Protein AF-A0A355HBG6-F1 (afdb_monomer_lite)

Secondary structure (DSSP, 8-state):
----HHHHHHHHT--HHHHHHHHHT-TTS-HHHHHHHHHHHHHH-

Sequence (45 aa):
MPVNLRQLAKLLELSPTTVSRALAGYSDVSTKTRNRVRATAKKHN

Foldseek 3Di:
DAPQLVNLCVVLVHDSVLLVCLVVPHPVHDPVSSVSSVVVVVVRD

Radius of gyration: 9.41 Å; chains: 1; bounding box: 19×23×22 Å

Structure (mmCIF, N/CA/C/O backbone):
data_AF-A0A355HBG6-F1
#
_entry.id   AF-A0A355HBG6-F1
#
loop_
_atom_site.group_PDB
_atom_site.id
_atom_site.type_symbol
_atom_site.label_atom_id
_atom_site.label_alt_id
_atom_site.label_comp_id
_atom_site.label_asym_id
_atom_site.label_entity_id
_atom_site.label_seq_id
_atom_site.pdbx_PDB_ins_code
_atom_site.Cartn_x
_atom_site.Cartn_y
_atom_site.Cartn_z
_atom_site.occupancy
_atom_site.B_iso_or_equiv
_atom_site.auth_seq_id
_atom_site.auth_comp_id
_atom_site.auth_asym_id
_atom_site.auth_atom_id
_atom_site.pdbx_PDB_model_num
ATOM 1 N N . MET A 1 1 ? -9.324 10.714 -12.001 1.00 46.38 1 MET A N 1
ATOM 2 C CA . MET A 1 1 ? -7.904 10.359 -12.224 1.00 46.38 1 MET A CA 1
ATOM 3 C C . MET A 1 1 ? -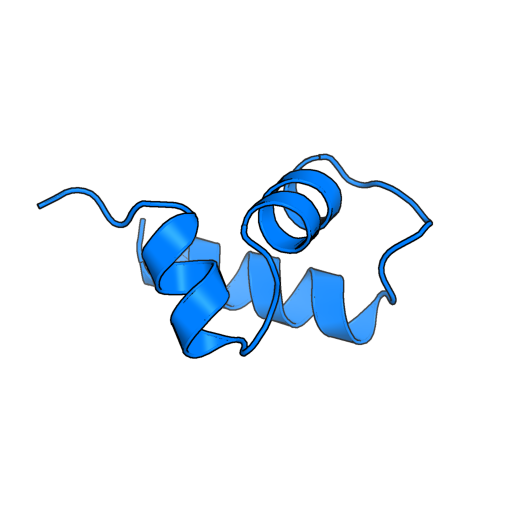7.616 9.118 -11.394 1.00 46.38 1 MET A C 1
ATOM 5 O O . MET A 1 1 ? -7.886 9.174 -10.202 1.00 46.38 1 MET A O 1
ATOM 9 N N . PRO A 1 2 ? -7.196 7.994 -11.992 1.00 52.47 2 PRO A N 1
ATOM 10 C CA . PRO A 1 2 ? -7.107 6.722 -11.284 1.00 52.47 2 PRO A CA 1
ATOM 11 C C . PRO A 1 2 ? -6.013 6.795 -10.223 1.00 52.47 2 PRO A C 1
ATOM 13 O O . P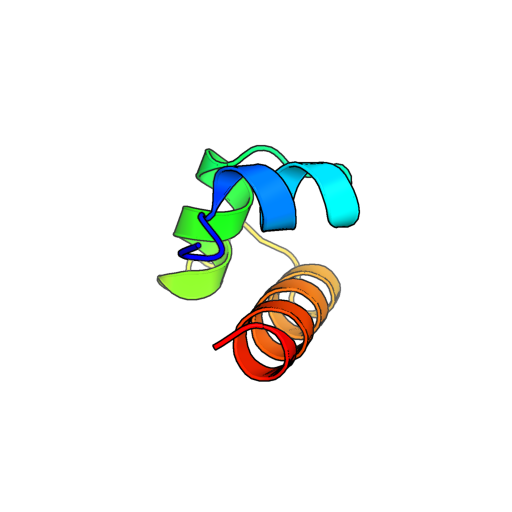RO A 1 2 ? -4.885 7.210 -10.509 1.00 52.47 2 PRO A O 1
ATOM 16 N N . VAL A 1 3 ? -6.344 6.397 -8.997 1.00 61.53 3 VAL A N 1
ATOM 17 C CA . VAL A 1 3 ? -5.353 6.267 -7.934 1.00 61.53 3 VAL A CA 1
ATOM 18 C C . VAL A 1 3 ? -4.474 5.079 -8.280 1.00 61.53 3 VAL A C 1
ATOM 20 O O . VAL A 1 3 ? -4.816 3.919 -8.068 1.00 61.53 3 VAL A O 1
ATOM 23 N N . ASN A 1 4 ? -3.312 5.382 -8.838 1.00 72.75 4 ASN A N 1
ATOM 24 C CA . ASN A 1 4 ? -2.343 4.369 -9.198 1.00 72.75 4 ASN A CA 1
ATOM 25 C C . ASN A 1 4 ? -1.560 3.926 -7.960 1.00 72.75 4 ASN A C 1
ATOM 27 O O . ASN A 1 4 ? -1.260 4.724 -7.070 1.00 72.75 4 ASN A O 1
ATOM 31 N N . LEU A 1 5 ? -1.123 2.664 -7.954 1.00 74.19 5 LEU A N 1
ATOM 32 C CA . LEU A 1 5 ? -0.256 2.078 -6.921 1.00 74.19 5 LEU A CA 1
ATOM 33 C C . LEU A 1 5 ? 0.942 2.970 -6.542 1.00 74.19 5 LEU A C 1
ATOM 35 O O . LEU A 1 5 ? 1.403 2.932 -5.406 1.00 74.19 5 LEU A O 1
ATOM 39 N N . ARG A 1 6 ? 1.425 3.799 -7.478 1.00 78.81 6 ARG A N 1
ATOM 40 C CA . ARG A 1 6 ? 2.498 4.782 -7.266 1.00 78.81 6 ARG A CA 1
ATOM 41 C C . ARG A 1 6 ? 2.140 5.870 -6.245 1.00 78.81 6 ARG A C 1
ATOM 43 O O . ARG A 1 6 ? 3.004 6.259 -5.469 1.00 78.81 6 ARG A O 1
ATOM 50 N N . GLN A 1 7 ? 0.898 6.354 -6.222 1.00 82.00 7 GLN A N 1
ATOM 51 C CA . GLN A 1 7 ? 0.444 7.334 -5.226 1.00 82.00 7 GLN A CA 1
ATOM 52 C C . GLN A 1 7 ? 0.288 6.695 -3.850 1.00 82.00 7 GLN A C 1
ATOM 54 O O . GLN A 1 7 ? 0.746 7.260 -2.863 1.00 82.00 7 GLN A O 1
ATOM 59 N N . LEU A 1 8 ? -0.286 5.490 -3.796 1.00 81.31 8 LEU A N 1
ATOM 60 C CA . LEU A 1 8 ? -0.357 4.685 -2.575 1.00 81.31 8 LEU A CA 1
ATOM 61 C C . LEU A 1 8 ? 1.030 4.436 -1.981 1.00 81.31 8 LEU A C 1
ATOM 63 O O . LEU A 1 8 ? 1.236 4.637 -0.790 1.00 81.31 8 LEU A O 1
ATOM 67 N N . ALA A 1 9 ? 1.986 4.054 -2.825 1.00 84.69 9 ALA A N 1
ATOM 68 C CA . ALA A 1 9 ? 3.388 3.896 -2.467 1.00 84.69 9 ALA A CA 1
ATOM 69 C C . ALA A 1 9 ? 3.973 5.179 -1.870 1.00 84.69 9 ALA A C 1
ATOM 71 O O . ALA A 1 9 ? 4.538 5.143 -0.783 1.00 84.69 9 ALA A O 1
ATOM 72 N N . LYS A 1 10 ? 3.751 6.324 -2.523 1.00 84.75 10 LYS A N 1
ATOM 73 C CA . LYS A 1 10 ? 4.244 7.622 -2.049 1.00 84.75 10 LYS A CA 1
ATOM 74 C C . LYS A 1 10 ? 3.612 8.053 -0.716 1.00 84.75 10 LYS A C 1
ATOM 76 O O . LYS A 1 10 ? 4.314 8.582 0.131 1.00 84.75 10 LYS A O 1
ATOM 81 N N . LEU A 1 11 ? 2.318 7.790 -0.517 1.00 83.19 11 LEU A N 1
ATOM 82 C CA . LEU A 1 11 ? 1.583 8.077 0.726 1.00 83.19 11 LEU A CA 1
ATOM 83 C C . LEU A 1 11 ? 2.022 7.202 1.901 1.00 83.19 11 LEU A C 1
ATOM 85 O O . LEU A 1 11 ? 1.968 7.628 3.049 1.00 83.19 11 LEU A O 1
ATOM 89 N N . LEU A 1 12 ? 2.386 5.955 1.615 1.00 81.81 12 LEU A N 1
ATOM 90 C CA . LEU A 1 12 ? 2.786 4.976 2.622 1.00 81.81 12 LEU A CA 1
ATOM 91 C C . LEU A 1 12 ? 4.307 4.933 2.825 1.00 81.81 12 LEU A C 1
ATOM 93 O O . LEU A 1 12 ? 4.760 4.129 3.633 1.00 81.81 12 LEU A O 1
ATOM 97 N N . GLU A 1 13 ? 5.067 5.757 2.092 1.00 83.88 13 GLU A N 1
ATOM 98 C CA . GLU A 1 13 ? 6.539 5.734 2.025 1.00 83.88 13 GLU A CA 1
ATOM 99 C C . GLU A 1 13 ? 7.093 4.342 1.670 1.00 83.88 13 GLU A C 1
ATOM 101 O O . GLU A 1 13 ? 8.153 3.911 2.118 1.00 83.88 13 GLU A O 1
ATOM 106 N N . LEU A 1 14 ? 6.344 3.608 0.846 1.00 83.69 14 LEU A N 1
ATOM 107 C CA . LEU A 1 14 ? 6.678 2.267 0.384 1.00 83.69 14 LEU A CA 1
ATOM 108 C C . LEU A 1 14 ? 7.047 2.297 -1.093 1.00 83.69 14 LEU A C 1
ATOM 110 O O . LEU A 1 14 ? 6.600 3.149 -1.855 1.00 83.69 14 LEU A O 1
ATOM 114 N N . SER A 1 15 ? 7.794 1.290 -1.538 1.00 84.25 15 SER A N 1
ATOM 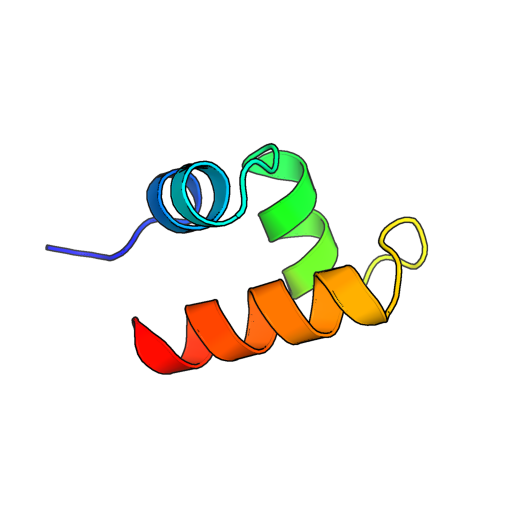115 C CA . SER A 1 15 ? 7.959 1.061 -2.970 1.00 84.25 15 SER A CA 1
ATOM 116 C C . SER A 1 15 ? 6.620 0.649 -3.610 1.00 84.25 15 SER A C 1
ATOM 118 O O . SER A 1 15 ? 5.871 -0.137 -3.015 1.00 84.25 15 SER A O 1
ATOM 120 N N . PRO A 1 16 ? 6.332 1.067 -4.859 1.00 82.94 16 PRO A N 1
ATOM 121 C CA . PRO A 1 16 ? 5.227 0.524 -5.653 1.00 82.94 16 PRO A CA 1
ATOM 122 C C . PRO A 1 16 ? 5.243 -1.009 -5.727 1.00 82.94 16 PRO A C 1
ATOM 124 O O . PRO A 1 16 ? 4.185 -1.638 -5.732 1.00 82.94 16 PRO A O 1
ATOM 127 N N . THR A 1 17 ? 6.434 -1.621 -5.722 1.00 86.44 17 THR A N 1
ATOM 128 C CA . THR A 1 17 ? 6.588 -3.084 -5.689 1.00 86.44 17 THR A CA 1
ATOM 129 C C . THR A 1 17 ? 6.139 -3.678 -4.355 1.00 86.44 17 THR A C 1
ATOM 131 O O . THR A 1 17 ? 5.535 -4.747 -4.345 1.00 86.44 17 THR A O 1
ATOM 134 N N . THR A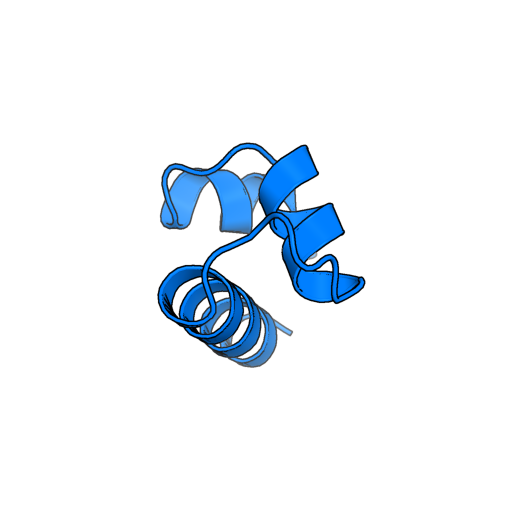 1 18 ? 6.339 -2.974 -3.240 1.00 85.69 18 THR A N 1
ATOM 135 C CA . THR A 1 18 ? 5.866 -3.390 -1.912 1.00 85.69 18 THR A CA 1
ATOM 136 C C . THR A 1 18 ? 4.350 -3.285 -1.799 1.00 85.69 18 THR A C 1
ATOM 138 O O . THR A 1 18 ? 3.724 -4.180 -1.242 1.00 85.69 18 THR A O 1
ATOM 141 N N . VAL A 1 19 ? 3.740 -2.237 -2.363 1.00 84.50 19 VAL A N 1
ATOM 142 C CA . VAL A 1 19 ? 2.273 -2.094 -2.415 1.00 84.50 19 VAL A CA 1
ATOM 143 C C . VAL A 1 19 ? 1.655 -3.196 -3.280 1.00 84.50 19 VAL A C 1
ATOM 145 O O . VAL A 1 19 ? 0.670 -3.807 -2.872 1.00 84.50 19 VAL A O 1
ATOM 148 N N . SER A 1 20 ? 2.272 -3.511 -4.424 1.00 83.31 20 SER A N 1
ATOM 149 C CA . SER A 1 20 ? 1.860 -4.626 -5.286 1.00 83.31 20 SER A CA 1
ATOM 150 C C . SER A 1 20 ? 1.945 -5.972 -4.554 1.00 83.31 20 SER A C 1
ATOM 152 O O . SER A 1 20 ? 0.957 -6.700 -4.475 1.00 83.31 20 SER A O 1
ATOM 154 N N . ARG A 1 21 ? 3.080 -6.261 -3.901 1.00 86.38 21 ARG A N 1
ATOM 155 C CA . ARG A 1 21 ? 3.261 -7.480 -3.094 1.00 86.38 21 ARG A CA 1
ATOM 156 C C . ARG A 1 21 ? 2.293 -7.551 -1.907 1.00 86.38 21 ARG A C 1
ATOM 158 O O . ARG A 1 21 ? 1.761 -8.615 -1.604 1.00 86.38 21 ARG A O 1
ATOM 165 N N . ALA A 1 22 ? 2.018 -6.425 -1.253 1.00 85.94 22 ALA A N 1
ATOM 166 C CA . ALA A 1 22 ? 1.071 -6.353 -0.144 1.00 85.94 22 ALA A CA 1
ATOM 167 C C . ALA A 1 22 ? -0.375 -6.627 -0.589 1.00 85.94 22 ALA A C 1
ATOM 169 O O . ALA A 1 22 ? -1.111 -7.303 0.130 1.00 85.94 22 ALA A O 1
ATOM 170 N N . LEU A 1 23 ? -0.773 -6.133 -1.766 1.00 80.31 23 LEU A N 1
ATOM 171 C CA . LEU A 1 23 ? -2.089 -6.400 -2.356 1.00 80.31 23 LEU A CA 1
ATOM 172 C C . LEU A 1 23 ? -2.213 -7.838 -2.868 1.00 80.31 23 LEU A C 1
ATOM 174 O O . LEU A 1 23 ? -3.268 -8.443 -2.698 1.00 80.31 23 LEU A O 1
ATOM 178 N N . ALA A 1 24 ? -1.136 -8.397 -3.421 1.00 82.94 24 ALA A N 1
ATOM 179 C CA . ALA A 1 24 ? -1.079 -9.783 -3.884 1.00 82.94 24 ALA A CA 1
ATOM 180 C C . ALA A 1 24 ? -0.973 -10.819 -2.743 1.00 82.94 24 ALA A C 1
ATOM 182 O O . ALA A 1 24 ? -1.129 -12.011 -2.985 1.00 82.94 24 ALA A O 1
ATOM 183 N N . GLY A 1 25 ? -0.752 -10.387 -1.495 1.00 74.88 25 GLY A N 1
ATOM 184 C CA . GLY A 1 25 ? -0.794 -11.261 -0.317 1.00 74.88 25 GLY A CA 1
ATOM 185 C C . GLY A 1 25 ? 0.537 -11.914 0.070 1.00 74.88 25 GLY A C 1
ATOM 186 O O . GLY A 1 25 ? 0.530 -12.845 0.872 1.00 74.88 25 GLY A O 1
ATOM 187 N N . TYR A 1 26 ? 1.669 -11.414 -0.433 1.00 80.50 26 TYR A N 1
ATOM 188 C CA . TYR A 1 26 ? 2.995 -11.955 -0.117 1.00 80.50 26 TYR A CA 1
ATOM 189 C C . TYR A 1 26 ? 3.351 -11.812 1.370 1.00 80.50 26 TYR A C 1
ATOM 191 O O . TYR A 1 26 ? 3.183 -10.746 1.973 1.00 80.50 26 TYR A O 1
ATOM 199 N N . SER A 1 27 ? 3.905 -12.886 1.939 1.00 76.75 27 SER A N 1
ATOM 200 C CA . SER A 1 27 ? 4.342 -12.989 3.339 1.00 76.75 27 SER A CA 1
ATOM 201 C C . SER A 1 27 ? 5.536 -12.101 3.697 1.00 76.75 27 SER A C 1
ATOM 203 O O . SER A 1 27 ? 5.714 -11.795 4.871 1.00 76.75 27 SER A O 1
ATOM 205 N N . ASP A 1 28 ? 6.280 -11.612 2.702 1.00 78.81 28 ASP A N 1
ATOM 206 C CA . ASP A 1 28 ? 7.434 -10.716 2.890 1.00 78.81 28 ASP A CA 1
ATOM 207 C C . ASP A 1 28 ? 7.048 -9.346 3.466 1.00 78.81 28 ASP A C 1
ATOM 209 O O . ASP A 1 28 ? 7.887 -8.606 3.977 1.00 78.81 28 ASP A O 1
ATOM 213 N N . VAL A 1 29 ? 5.766 -8.978 3.365 1.00 81.94 29 VAL A N 1
ATOM 214 C CA . VAL A 1 29 ? 5.260 -7.705 3.870 1.00 81.94 29 VAL A CA 1
ATOM 215 C C . VAL A 1 29 ? 4.562 -7.930 5.202 1.00 81.94 29 VAL A C 1
ATOM 217 O O . VAL A 1 29 ? 3.568 -8.664 5.275 1.00 81.94 29 VAL A O 1
ATOM 220 N N . SER A 1 30 ? 5.055 -7.237 6.235 1.00 83.88 30 SER A N 1
ATOM 221 C CA . SER A 1 30 ? 4.477 -7.243 7.580 1.00 83.88 30 SER A CA 1
ATOM 222 C C . SER A 1 30 ? 2.963 -7.040 7.532 1.00 83.88 30 SER A C 1
ATOM 224 O O . SER A 1 30 ? 2.452 -6.184 6.802 1.00 83.88 30 SER A O 1
ATOM 226 N N . THR A 1 31 ? 2.235 -7.799 8.348 1.00 83.81 31 THR A N 1
ATOM 227 C CA . THR A 1 31 ? 0.774 -7.712 8.487 1.00 83.81 31 THR A CA 1
ATOM 228 C C . THR A 1 31 ? 0.305 -6.287 8.781 1.00 83.81 31 THR A C 1
ATOM 230 O O . THR A 1 31 ? -0.699 -5.841 8.222 1.00 83.81 31 THR A O 1
ATOM 233 N N . LYS A 1 32 ? 1.074 -5.521 9.567 1.00 85.75 32 LYS A N 1
ATOM 234 C CA . LYS A 1 32 ? 0.797 -4.108 9.871 1.00 85.75 32 LYS A CA 1
ATOM 235 C C . LYS A 1 32 ? 0.816 -3.237 8.608 1.00 85.75 32 LYS A C 1
ATOM 237 O O . LYS A 1 32 ? -0.088 -2.430 8.387 1.00 85.75 32 LYS A O 1
ATOM 242 N N . THR A 1 33 ? 1.814 -3.440 7.752 1.00 84.62 33 THR A N 1
ATOM 243 C CA . THR A 1 33 ? 1.972 -2.736 6.472 1.00 84.62 33 THR A CA 1
ATOM 244 C C . THR A 1 33 ? 0.917 -3.183 5.463 1.00 84.62 33 THR A C 1
ATOM 246 O O . THR A 1 33 ? 0.322 -2.346 4.788 1.00 84.62 33 THR A O 1
ATOM 249 N N . ARG A 1 34 ? 0.608 -4.483 5.414 1.00 84.38 34 ARG A N 1
ATOM 250 C CA . ARG A 1 34 ? -0.424 -5.052 4.538 1.00 84.38 34 ARG A CA 1
ATOM 251 C C . ARG A 1 34 ? -1.808 -4.479 4.843 1.00 84.38 34 ARG A C 1
ATOM 253 O O . ARG A 1 34 ? -2.522 -4.075 3.929 1.00 84.38 34 ARG A O 1
ATOM 260 N N . ASN A 1 35 ? -2.148 -4.362 6.126 1.00 86.44 35 ASN A N 1
ATOM 261 C CA . ASN A 1 35 ? -3.400 -3.752 6.568 1.00 86.44 35 ASN A CA 1
ATOM 262 C C . ASN A 1 35 ? -3.472 -2.263 6.213 1.00 86.44 35 ASN A C 1
ATOM 264 O O . ASN A 1 35 ? -4.503 -1.819 5.713 1.00 86.44 35 ASN A O 1
ATOM 268 N N . ARG A 1 36 ? -2.379 -1.506 6.397 1.00 86.12 36 ARG A N 1
ATOM 269 C CA . ARG A 1 36 ? -2.306 -0.098 5.969 1.00 86.12 36 ARG A CA 1
ATOM 270 C C . ARG A 1 36 ? -2.503 0.046 4.462 1.00 86.12 36 ARG A C 1
ATOM 272 O O . ARG A 1 36 ? -3.374 0.801 4.048 1.00 86.12 36 ARG A O 1
ATOM 279 N N . VAL A 1 37 ? -1.767 -0.721 3.654 1.00 85.56 37 VAL A N 1
ATOM 280 C CA . VAL A 1 37 ? -1.903 -0.723 2.187 1.00 85.56 37 VAL A CA 1
ATOM 281 C C . VAL A 1 37 ? -3.340 -1.036 1.774 1.00 85.56 37 VAL A C 1
ATOM 283 O O . VAL A 1 37 ? -3.915 -0.305 0.974 1.00 85.56 37 VAL A O 1
ATOM 286 N N . ARG A 1 38 ? -3.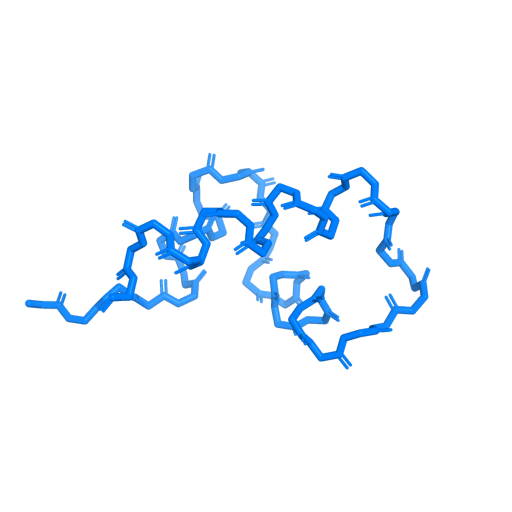948 -2.082 2.345 1.00 83.56 38 ARG A N 1
ATOM 287 C CA . ARG A 1 38 ? -5.313 -2.511 2.008 1.00 83.56 38 ARG A CA 1
ATOM 288 C C . ARG A 1 38 ? -6.372 -1.487 2.424 1.00 83.56 38 ARG A C 1
ATOM 290 O O . ARG A 1 38 ? -7.334 -1.285 1.689 1.00 83.56 38 ARG A O 1
ATOM 297 N N . ALA A 1 39 ? -6.196 -0.836 3.574 1.00 86.00 39 ALA A N 1
ATOM 298 C CA . ALA A 1 39 ? -7.088 0.218 4.051 1.00 86.00 39 ALA A CA 1
ATOM 299 C C . ALA A 1 39 ? -7.004 1.474 3.174 1.00 86.00 39 ALA A C 1
ATOM 301 O O . ALA A 1 39 ? -8.036 2.020 2.786 1.00 86.00 39 ALA A O 1
ATOM 302 N N . THR A 1 40 ? -5.792 1.906 2.819 1.00 83.50 40 THR A N 1
ATOM 303 C CA . THR A 1 40 ? -5.594 3.063 1.940 1.00 83.50 40 THR A CA 1
ATOM 304 C C . THR A 1 40 ? -6.064 2.756 0.517 1.00 83.50 40 THR A C 1
ATOM 306 O O . THR A 1 40 ? -6.714 3.598 -0.089 1.00 83.50 40 THR A O 1
ATOM 309 N N . ALA A 1 41 ? -5.832 1.537 0.013 1.00 81.00 41 ALA A N 1
ATOM 310 C CA . ALA A 1 41 ? -6.347 1.093 -1.281 1.00 81.00 41 ALA A CA 1
ATOM 311 C C . ALA A 1 41 ? -7.880 1.081 -1.314 1.00 81.00 41 ALA A C 1
ATOM 313 O O . ALA A 1 41 ? -8.463 1.606 -2.253 1.00 81.00 41 ALA A O 1
ATOM 314 N N . LYS A 1 42 ? -8.542 0.584 -0.260 1.00 81.50 42 LYS A N 1
ATOM 315 C CA . LYS A 1 42 ? -10.007 0.671 -0.127 1.00 81.50 42 LYS A CA 1
ATOM 316 C C . LYS A 1 42 ? -10.536 2.106 -0.059 1.00 81.50 42 LYS A C 1
ATOM 318 O O . LYS A 1 42 ? -11.644 2.345 -0.510 1.00 81.50 42 LYS A O 1
ATOM 323 N N . LYS A 1 43 ? -9.787 3.041 0.533 1.00 80.00 43 LYS A N 1
ATOM 324 C CA . LYS A 1 43 ? -10.183 4.456 0.663 1.00 80.00 43 LYS A CA 1
ATOM 325 C C . LYS A 1 43 ? -10.023 5.277 -0.619 1.00 80.00 43 LYS A C 1
ATOM 327 O O . LYS A 1 43 ? -10.493 6.408 -0.653 1.00 80.00 43 LYS A O 1
ATOM 332 N N . HIS A 1 44 ? -9.280 4.782 -1.602 1.00 70.69 44 HIS A N 1
ATOM 333 C CA . HIS A 1 44 ? -8.955 5.506 -2.83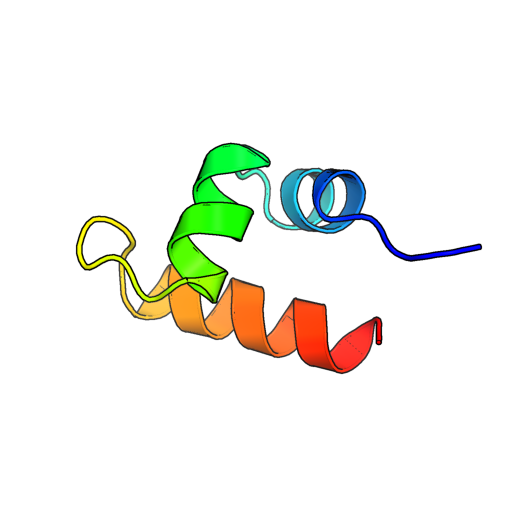6 1.00 70.69 44 HIS A CA 1
ATOM 334 C C . HIS A 1 44 ? -9.487 4.816 -4.106 1.00 70.69 44 HIS A C 1
ATOM 336 O O . HIS A 1 44 ? -9.197 5.280 -5.208 1.00 70.69 44 HIS A O 1
ATOM 342 N N . ASN A 1 45 ? -10.228 3.717 -3.950 1.00 59.00 45 ASN A N 1
ATOM 343 C CA . ASN A 1 45 ? -10.948 3.024 -5.019 1.00 59.00 45 ASN A CA 1
ATOM 344 C C . ASN A 1 45 ? -12.344 3.623 -5.190 1.00 59.00 45 ASN A C 1
ATOM 346 O O . ASN A 1 45 ? -12.805 3.685 -6.347 1.00 59.00 45 ASN A O 1
#

pLDDT: mean 79.84, std 8.78, range [46.38, 86.44]